Protein AF-A0A519W799-F1 (afdb_monomer_lite)

Structure (mmCIF, N/CA/C/O backbone):
data_AF-A0A519W799-F1
#
_entry.id   AF-A0A519W799-F1
#
loop_
_atom_site.group_PDB
_atom_site.id
_atom_site.type_symbol
_atom_site.label_atom_id
_atom_site.label_alt_id
_atom_site.label_comp_id
_atom_site.label_asym_id
_atom_site.label_entity_id
_atom_site.label_seq_id
_atom_site.pdbx_PDB_ins_code
_atom_site.Cartn_x
_atom_site.Cartn_y
_atom_site.Cartn_z
_atom_site.occupancy
_atom_site.B_iso_or_equiv
_atom_site.auth_seq_id
_atom_site.auth_comp_id
_atom_site.auth_asym_id
_atom_site.auth_atom_id
_atom_site.pdbx_PDB_model_num
ATOM 1 N N . MET A 1 1 ? -0.762 1.799 32.601 1.00 37.31 1 MET A N 1
ATOM 2 C CA . MET A 1 1 ? -0.946 2.583 31.364 1.00 37.31 1 MET A CA 1
ATOM 3 C C . MET A 1 1 ? -1.012 1.576 30.230 1.00 37.31 1 MET A C 1
ATOM 5 O O . MET A 1 1 ? 0.001 0.940 29.980 1.00 37.31 1 MET A O 1
ATOM 9 N N . SER A 1 2 ? -2.193 1.329 29.654 1.00 35.03 2 SER A N 1
ATOM 10 C CA . SER A 1 2 ? -2.300 0.466 28.468 1.00 35.03 2 SER A CA 1
ATOM 11 C C . SER A 1 2 ? -1.692 1.203 27.285 1.00 35.03 2 SER A C 1
ATOM 13 O O . SER A 1 2 ? -2.089 2.327 26.991 1.00 35.03 2 SER A O 1
ATOM 15 N N . THR A 1 3 ? -0.715 0.594 26.630 1.00 44.50 3 THR A N 1
ATOM 16 C CA . THR A 1 3 ? -0.278 1.002 25.300 1.00 44.50 3 THR A CA 1
ATOM 17 C C . THR A 1 3 ? -1.358 0.557 24.315 1.00 44.50 3 THR A C 1
ATOM 19 O O . THR A 1 3 ? -1.484 -0.630 24.016 1.00 44.50 3 THR A O 1
ATOM 22 N N . ASN A 1 4 ? -2.192 1.498 23.865 1.00 53.56 4 ASN A N 1
ATOM 23 C CA . ASN A 1 4 ? -3.104 1.256 22.749 1.00 53.56 4 ASN A CA 1
ATOM 24 C C . ASN A 1 4 ? -2.244 1.089 21.494 1.00 53.56 4 ASN A C 1
ATOM 26 O O . ASN A 1 4 ? -1.620 2.034 21.015 1.00 53.56 4 ASN A O 1
ATOM 30 N N . HIS A 1 5 ? -2.142 -0.150 21.029 1.00 62.16 5 HIS A N 1
ATOM 31 C CA . HIS A 1 5 ? -1.485 -0.492 19.782 1.00 62.16 5 HIS A CA 1
ATOM 32 C C . HIS A 1 5 ? -2.546 -0.491 18.697 1.00 62.16 5 HIS A C 1
ATOM 34 O O . HIS A 1 5 ? -3.477 -1.296 18.747 1.00 62.16 5 HIS A O 1
ATOM 40 N N . ASN A 1 6 ? -2.402 0.397 17.720 1.00 77.31 6 ASN A N 1
ATOM 41 C CA . ASN A 1 6 ? -3.292 0.367 16.576 1.00 77.31 6 ASN A CA 1
ATOM 42 C C . ASN A 1 6 ? -2.764 -0.672 15.582 1.00 77.31 6 ASN A C 1
ATOM 44 O O . ASN A 1 6 ? -1.584 -0.661 15.232 1.00 77.31 6 ASN A O 1
ATOM 48 N N . ILE A 1 7 ? -3.620 -1.599 15.161 1.00 86.88 7 ILE A N 1
ATOM 49 C CA . ILE A 1 7 ? -3.251 -2.674 14.237 1.00 86.88 7 ILE A CA 1
ATOM 50 C C . ILE A 1 7 ? -3.677 -2.264 12.826 1.00 86.88 7 ILE A C 1
ATOM 52 O O . ILE A 1 7 ? -4.818 -1.856 12.641 1.00 86.88 7 ILE A O 1
ATOM 56 N N . VAL A 1 8 ? -2.782 -2.333 11.840 1.00 91.25 8 VAL A N 1
ATOM 57 C CA . VAL A 1 8 ? -3.075 -2.060 10.421 1.00 91.25 8 VAL A CA 1
ATOM 58 C C . VAL A 1 8 ? -2.918 -3.327 9.600 1.00 91.25 8 VAL A C 1
ATOM 60 O O . VAL A 1 8 ? -1.937 -4.059 9.755 1.00 91.25 8 VAL A O 1
ATOM 63 N N . ASP A 1 9 ? -3.860 -3.554 8.692 1.00 95.94 9 ASP A N 1
ATOM 64 C CA . ASP A 1 9 ? -3.687 -4.526 7.623 1.00 95.94 9 ASP A CA 1
ATOM 65 C C . ASP A 1 9 ? -2.854 -3.932 6.482 1.00 95.94 9 ASP A C 1
ATOM 67 O O . ASP A 1 9 ? -2.958 -2.750 6.173 1.00 95.94 9 ASP A O 1
ATOM 71 N N . GLN A 1 10 ? -2.021 -4.737 5.835 1.00 97.88 10 GLN A N 1
ATOM 72 C CA . GLN A 1 10 ? -1.148 -4.281 4.757 1.00 97.88 10 GLN A CA 1
ATOM 73 C C . GLN A 1 10 ? -1.238 -5.190 3.536 1.00 97.88 10 GLN A C 1
ATOM 75 O O . GLN A 1 10 ? -1.584 -6.368 3.635 1.00 97.88 10 GLN A O 1
ATOM 80 N N . THR A 1 11 ? -0.909 -4.635 2.374 1.00 98.31 11 THR A N 1
ATOM 81 C CA . THR A 1 11 ? -0.733 -5.389 1.130 1.00 98.31 11 THR A CA 1
ATOM 82 C C . THR A 1 11 ? 0.483 -4.886 0.370 1.00 98.31 11 THR A C 1
ATOM 84 O O . THR A 1 11 ? 0.835 -3.706 0.437 1.00 98.31 11 THR A O 1
ATOM 87 N N . LEU A 1 12 ? 1.110 -5.790 -0.376 1.00 98.19 12 LEU A N 1
ATOM 88 C CA . LEU A 1 12 ? 2.161 -5.483 -1.329 1.00 98.19 12 LEU A CA 1
ATOM 89 C C . LEU A 1 12 ? 1.675 -5.796 -2.741 1.00 98.19 12 LEU A C 1
ATOM 91 O O . LEU A 1 12 ? 1.316 -6.936 -3.036 1.00 98.19 12 LEU A O 1
ATOM 95 N N . HIS A 1 13 ? 1.730 -4.794 -3.612 1.00 97.56 13 HIS A N 1
ATOM 96 C CA . HIS A 1 13 ? 1.508 -4.931 -5.045 1.00 97.56 13 HIS A CA 1
ATOM 97 C C . HIS A 1 13 ? 2.811 -4.708 -5.811 1.00 97.56 13 HIS A C 1
ATOM 99 O O . HIS A 1 13 ? 3.669 -3.911 -5.418 1.00 97.56 13 HIS A O 1
ATOM 105 N N . GLY A 1 14 ? 2.958 -5.436 -6.908 1.00 95.25 14 GLY A N 1
ATOM 106 C CA . GLY A 1 14 ? 4.119 -5.379 -7.780 1.00 95.25 14 GLY A CA 1
ATOM 107 C C . GLY A 1 14 ? 3.937 -6.320 -8.959 1.00 95.25 14 GLY A C 1
ATOM 108 O O . GLY A 1 14 ? 2.810 -6.575 -9.373 1.00 95.25 14 GLY A O 1
ATOM 109 N N . TYR A 1 15 ? 5.036 -6.837 -9.503 1.00 92.56 15 TYR A N 1
ATOM 110 C CA . TYR A 1 15 ? 5.018 -7.560 -10.772 1.00 92.56 15 TYR A CA 1
ATOM 111 C C . TYR A 1 15 ? 5.510 -9.005 -10.613 1.00 92.56 15 TYR A C 1
ATOM 113 O O . TYR A 1 15 ? 6.655 -9.221 -10.223 1.00 92.56 15 TYR A O 1
ATOM 121 N N . ALA A 1 16 ? 4.655 -9.976 -10.957 1.00 85.25 16 ALA A N 1
ATOM 122 C CA . ALA A 1 16 ? 5.025 -11.388 -11.145 1.00 85.25 16 ALA A CA 1
ATOM 123 C C . ALA A 1 16 ? 4.791 -11.804 -12.611 1.00 85.25 16 ALA A C 1
ATOM 125 O O . ALA A 1 16 ? 5.746 -11.897 -13.373 1.00 85.25 16 ALA A O 1
ATOM 126 N N . ASP A 1 17 ? 3.522 -11.893 -13.033 1.00 85.31 17 ASP A N 1
ATOM 127 C CA . ASP A 1 17 ? 3.086 -12.104 -14.432 1.00 85.31 17 ASP A CA 1
ATOM 128 C C . ASP A 1 17 ? 2.310 -10.887 -14.983 1.00 85.31 17 ASP A C 1
ATOM 130 O O . ASP A 1 17 ? 1.434 -10.981 -15.843 1.00 85.31 17 ASP A O 1
ATOM 134 N N . GLY A 1 18 ? 2.612 -9.714 -14.432 1.00 90.12 18 GLY A N 1
ATOM 135 C CA . GLY A 1 18 ? 1.824 -8.492 -14.558 1.00 90.12 18 GLY A CA 1
ATOM 136 C C . GLY A 1 18 ? 1.676 -7.816 -13.201 1.00 90.12 18 GLY A C 1
ATOM 137 O O . GLY A 1 18 ? 2.065 -8.392 -12.182 1.00 90.12 18 GLY A O 1
ATOM 138 N N . HIS A 1 19 ? 1.140 -6.594 -13.194 1.00 94.00 19 HIS A N 1
ATOM 139 C CA . HIS A 1 19 ? 0.871 -5.882 -11.948 1.00 94.00 19 HIS A CA 1
ATOM 140 C C . HIS A 1 19 ? -0.251 -6.579 -11.168 1.00 94.00 19 HIS A C 1
ATOM 142 O O . HIS A 1 19 ? -1.328 -6.846 -11.712 1.00 94.00 19 HIS A O 1
ATOM 148 N N . GLY A 1 20 ? -0.000 -6.885 -9.899 1.00 95.50 20 GLY A N 1
ATOM 149 C CA . GLY A 1 20 ? -0.975 -7.527 -9.031 1.00 95.50 20 GLY A CA 1
ATOM 150 C C . GLY A 1 20 ? -0.523 -7.640 -7.580 1.00 95.50 20 GLY A C 1
ATOM 151 O O . GLY A 1 20 ? 0.565 -7.205 -7.200 1.00 95.50 20 GLY A O 1
ATOM 152 N N . LEU A 1 21 ? -1.398 -8.228 -6.763 1.00 96.94 21 LEU A N 1
ATOM 153 C CA . LEU A 1 21 ? -1.148 -8.505 -5.351 1.00 96.94 21 LEU A CA 1
ATOM 154 C C . LEU A 1 21 ? -0.107 -9.622 -5.205 1.00 96.94 21 LEU A C 1
ATOM 156 O O . LEU A 1 21 ? -0.272 -10.703 -5.766 1.00 96.94 21 LEU A O 1
ATOM 160 N N . LEU A 1 22 ? 0.929 -9.366 -4.413 1.00 96.44 22 LEU A N 1
ATOM 161 C CA . LEU A 1 22 ? 2.019 -10.307 -4.146 1.00 96.44 22 LEU A CA 1
ATOM 162 C C . LEU A 1 22 ? 1.962 -10.887 -2.733 1.00 96.44 22 LEU A C 1
ATOM 164 O O . LEU A 1 22 ? 2.340 -12.036 -2.526 1.00 96.44 22 LEU A O 1
ATOM 168 N N . ALA A 1 23 ? 1.506 -10.092 -1.766 1.00 97.69 23 ALA A N 1
ATOM 169 C CA . ALA A 1 23 ? 1.363 -10.489 -0.370 1.00 97.69 23 ALA A CA 1
ATOM 170 C C . ALA A 1 23 ? 0.357 -9.578 0.343 1.00 97.69 23 ALA A C 1
ATOM 172 O O . ALA A 1 23 ? 0.156 -8.430 -0.064 1.00 97.69 23 ALA A O 1
ATOM 173 N N . GLY A 1 24 ? -0.262 -10.064 1.416 1.00 97.62 24 GLY A N 1
ATOM 174 C CA . GLY A 1 24 ? -1.201 -9.267 2.196 1.00 97.62 24 GLY A CA 1
ATOM 175 C C . GLY A 1 24 ? -1.637 -9.935 3.491 1.00 97.62 24 GLY A C 1
ATOM 176 O O . GLY A 1 24 ? -1.770 -11.154 3.562 1.00 97.62 24 GLY A O 1
ATOM 177 N N . SER A 1 25 ? -1.874 -9.126 4.522 1.00 97.81 25 SER A N 1
ATOM 178 C CA . SER A 1 25 ? -2.249 -9.600 5.860 1.00 97.81 25 SER A CA 1
ATOM 179 C C . SER A 1 25 ? -3.733 -9.920 6.020 1.00 97.81 25 SER A C 1
ATOM 181 O O . SER A 1 25 ? -4.152 -10.417 7.066 1.00 97.81 25 SER A O 1
ATOM 183 N N . ILE A 1 26 ? -4.533 -9.609 5.001 1.00 96.06 26 ILE A N 1
ATOM 184 C CA . ILE A 1 26 ? -5.979 -9.775 4.997 1.00 96.06 26 ILE A CA 1
ATOM 185 C C . ILE A 1 26 ? -6.455 -10.266 3.635 1.00 96.06 26 ILE A C 1
ATOM 187 O O . ILE A 1 26 ? -5.995 -9.813 2.585 1.00 96.06 26 ILE A O 1
ATOM 191 N N . GLU A 1 27 ? -7.425 -11.173 3.659 1.00 95.50 27 GLU A N 1
ATOM 192 C CA . GLU A 1 27 ? -8.165 -11.543 2.464 1.00 95.50 27 GLU A CA 1
ATOM 193 C C . GLU A 1 27 ? -9.310 -10.550 2.243 1.00 95.50 27 GLU A C 1
ATOM 195 O O . GLU A 1 27 ? -10.223 -10.425 3.060 1.00 95.50 27 GLU A O 1
ATOM 200 N N . LEU A 1 28 ? -9.240 -9.816 1.134 1.00 94.06 28 LEU A N 1
ATOM 201 C CA . LEU A 1 28 ? -10.218 -8.791 0.780 1.00 94.06 28 LEU A CA 1
ATOM 202 C C . LEU A 1 28 ? -11.246 -9.316 -0.236 1.00 94.06 28 LEU A C 1
ATOM 204 O O . LEU A 1 28 ? -10.883 -10.097 -1.127 1.00 94.06 28 LEU A O 1
ATOM 208 N N . PRO A 1 29 ? -12.499 -8.824 -0.183 1.00 95.56 29 PRO A N 1
ATOM 209 C CA . PRO A 1 29 ? -13.485 -9.020 -1.241 1.00 95.56 29 PRO A CA 1
ATOM 210 C C . PRO A 1 29 ? -12.945 -8.629 -2.621 1.00 95.56 29 PRO A C 1
ATOM 212 O O . PRO A 1 29 ? -12.090 -7.748 -2.756 1.00 95.56 29 PRO A O 1
ATOM 215 N N . ILE A 1 30 ? -13.456 -9.278 -3.668 1.00 95.31 30 ILE A N 1
ATOM 216 C CA . ILE A 1 30 ? -12.950 -9.106 -5.036 1.00 95.31 30 ILE A CA 1
ATOM 217 C C . ILE A 1 30 ? -13.071 -7.660 -5.530 1.00 95.31 30 ILE A C 1
ATOM 219 O O . ILE A 1 30 ? -12.195 -7.189 -6.249 1.00 95.31 30 ILE A O 1
ATOM 223 N N . GLU A 1 31 ? -14.115 -6.950 -5.120 1.00 95.56 31 GLU A N 1
ATOM 224 C CA . GLU A 1 31 ? -14.366 -5.550 -5.453 1.00 95.56 31 GLU A CA 1
ATOM 225 C C . GLU A 1 31 ? -13.253 -4.660 -4.897 1.00 95.56 31 GLU A C 1
ATOM 227 O O . GLU A 1 31 ? -12.657 -3.882 -5.636 1.00 95.56 31 GLU A O 1
ATOM 232 N N . ILE A 1 32 ? -12.901 -4.855 -3.623 1.00 96.25 32 ILE A N 1
ATOM 233 C CA . ILE A 1 32 ? -11.838 -4.099 -2.956 1.00 96.25 32 ILE A CA 1
ATOM 234 C C . ILE A 1 32 ? -10.483 -4.432 -3.588 1.00 96.25 32 ILE A C 1
ATOM 236 O O . ILE A 1 32 ? -9.719 -3.525 -3.908 1.00 96.25 32 ILE A O 1
ATOM 240 N N . ARG A 1 33 ? -10.198 -5.716 -3.857 1.00 96.06 33 ARG A N 1
ATOM 241 C CA . ARG A 1 33 ? -8.950 -6.126 -4.530 1.00 96.06 33 ARG A CA 1
ATOM 242 C C . ARG A 1 33 ? -8.778 -5.468 -5.898 1.00 96.06 33 ARG A C 1
ATOM 244 O O . ARG A 1 33 ? -7.673 -5.049 -6.220 1.00 96.06 33 ARG A O 1
ATOM 251 N N . ARG A 1 34 ? -9.853 -5.344 -6.686 1.00 95.50 34 ARG A N 1
ATOM 252 C CA . ARG A 1 34 ? -9.812 -4.650 -7.986 1.00 95.50 34 ARG A CA 1
ATOM 253 C C . ARG A 1 34 ? -9.471 -3.173 -7.824 1.00 95.50 34 ARG A C 1
ATOM 255 O O . ARG A 1 34 ? -8.628 -2.673 -8.563 1.00 95.50 34 ARG A O 1
ATOM 262 N N . THR A 1 35 ? -10.081 -2.497 -6.850 1.00 96.50 35 THR A N 1
ATOM 263 C CA . THR A 1 35 ? -9.756 -1.099 -6.541 1.00 96.50 35 THR A CA 1
ATOM 264 C C . THR A 1 35 ? -8.286 -0.954 -6.158 1.00 96.50 35 THR A C 1
ATOM 266 O O . THR A 1 35 ? -7.594 -0.122 -6.738 1.00 96.50 35 THR A O 1
ATOM 269 N N . LEU A 1 36 ? -7.780 -1.794 -5.248 1.00 96.50 36 LEU A N 1
ATOM 270 C CA . LEU A 1 36 ? -6.370 -1.764 -4.846 1.00 96.50 36 LEU A CA 1
ATOM 271 C C . LEU A 1 36 ? -5.439 -2.025 -6.028 1.00 96.50 36 LEU A C 1
ATOM 273 O O . LEU A 1 36 ? -4.457 -1.309 -6.176 1.00 96.50 36 LEU A O 1
ATOM 277 N N . GLN A 1 37 ? -5.752 -2.993 -6.889 1.00 95.31 37 GLN A N 1
ATOM 278 C CA . GLN A 1 37 ? -4.930 -3.305 -8.056 1.00 95.31 37 GLN A CA 1
ATOM 279 C C . GLN A 1 37 ? -4.799 -2.105 -9.001 1.00 95.31 37 GLN A C 1
ATOM 281 O O . GLN A 1 37 ? -3.694 -1.781 -9.414 1.00 95.31 37 GLN A O 1
ATOM 286 N N . ILE A 1 38 ? -5.893 -1.393 -9.283 1.00 94.50 38 ILE A N 1
ATOM 287 C CA . ILE A 1 38 ? -5.857 -0.191 -10.132 1.00 94.50 38 ILE A CA 1
ATOM 288 C C . ILE A 1 38 ? -5.086 0.940 -9.441 1.00 94.50 38 ILE A C 1
ATOM 290 O O . ILE A 1 38 ? -4.216 1.566 -10.037 1.00 94.50 38 ILE A O 1
ATOM 294 N N . MET A 1 39 ? -5.398 1.200 -8.172 1.00 95.88 39 MET A N 1
ATOM 295 C CA . MET A 1 39 ? -4.866 2.350 -7.437 1.00 95.88 39 MET A CA 1
ATOM 296 C C . MET A 1 39 ? -3.411 2.179 -6.977 1.00 95.88 39 MET A C 1
ATOM 298 O O . MET A 1 39 ? -2.789 3.149 -6.542 1.00 95.88 39 MET A O 1
ATOM 302 N N . SER A 1 40 ? -2.882 0.956 -7.020 1.00 95.38 40 SER A N 1
ATOM 303 C CA . SER A 1 40 ? -1.493 0.639 -6.675 1.00 95.38 40 SER A CA 1
ATOM 304 C C . SER A 1 40 ? -0.581 0.492 -7.890 1.00 95.38 40 SER A C 1
ATOM 306 O O . SER A 1 40 ? 0.597 0.184 -7.726 1.00 95.38 40 SER A O 1
ATOM 308 N N . ASP A 1 41 ? -1.082 0.686 -9.109 1.00 93.06 41 ASP A N 1
ATOM 309 C CA . ASP A 1 41 ? -0.217 0.751 -10.284 1.00 93.06 41 ASP A CA 1
ATOM 310 C C . ASP A 1 41 ? 0.362 2.162 -10.472 1.00 93.06 41 ASP A C 1
ATOM 312 O O . ASP A 1 41 ? 0.038 3.114 -9.750 1.00 93.06 41 ASP A O 1
ATOM 316 N N . ILE A 1 42 ? 1.277 2.291 -11.430 1.00 86.56 42 ILE A N 1
ATOM 317 C CA . ILE A 1 42 ? 1.947 3.548 -11.722 1.00 86.56 42 ILE A CA 1
ATOM 318 C C . ILE A 1 42 ? 0.937 4.651 -12.064 1.00 86.56 42 ILE A C 1
ATOM 320 O O . ILE A 1 42 ? 0.133 4.557 -12.989 1.00 86.56 42 ILE A O 1
ATOM 324 N N . SER A 1 43 ? 1.002 5.738 -11.303 1.00 76.75 43 SER A N 1
ATOM 325 C CA . SER A 1 43 ? 0.244 6.953 -11.562 1.00 76.75 43 SER A CA 1
ATOM 326 C C . SER A 1 43 ? 1.037 7.880 -12.485 1.00 76.75 43 SER A C 1
ATOM 328 O O . SER A 1 43 ? 2.161 8.271 -12.171 1.00 76.75 43 SER A O 1
ATOM 330 N N . GLY A 1 44 ? 0.428 8.270 -13.606 1.00 72.38 44 GLY A N 1
ATOM 331 C CA . GLY A 1 44 ? 1.011 9.192 -14.585 1.00 72.38 44 GLY A CA 1
ATOM 332 C C . GLY A 1 44 ? 1.858 8.520 -15.673 1.00 72.38 44 GLY A C 1
ATOM 333 O O . GLY A 1 44 ? 2.139 7.327 -15.642 1.00 72.38 44 GLY A O 1
ATOM 334 N N . SER A 1 45 ? 2.230 9.306 -16.685 1.00 64.12 45 SER A N 1
ATOM 335 C CA . SER A 1 45 ? 2.884 8.823 -17.912 1.00 64.12 45 SER A CA 1
ATOM 336 C C . SER A 1 45 ? 4.412 8.909 -17.897 1.00 64.12 45 SER A C 1
ATOM 338 O O . SER A 1 45 ? 5.061 8.325 -18.762 1.00 64.12 45 SER A O 1
ATOM 340 N N . THR A 1 46 ? 4.998 9.653 -16.957 1.00 61.53 46 THR A N 1
ATOM 341 C CA . THR A 1 46 ? 6.437 9.954 -16.937 1.00 61.53 46 THR A CA 1
ATOM 342 C C . THR A 1 46 ? 6.930 10.145 -15.512 1.00 61.53 46 THR A C 1
ATOM 344 O O . THR A 1 46 ? 6.480 11.052 -14.815 1.00 61.53 46 THR A O 1
ATOM 347 N N . VAL A 1 47 ? 7.895 9.320 -15.110 1.00 64.44 47 VAL A N 1
ATOM 348 C CA . VAL A 1 47 ? 8.700 9.543 -13.907 1.00 64.44 47 VAL A CA 1
ATOM 349 C C . VAL A 1 47 ? 9.659 10.691 -14.220 1.00 64.44 47 VAL A C 1
ATOM 351 O O . VAL A 1 47 ? 10.525 10.550 -15.081 1.00 64.44 47 VAL A O 1
ATOM 354 N N . SER A 1 48 ? 9.472 11.850 -13.589 1.00 66.38 48 SER A N 1
ATOM 355 C CA . SER A 1 48 ? 10.431 12.954 -13.693 1.00 66.38 48 SER A CA 1
ATOM 356 C C . SER A 1 48 ? 11.698 12.631 -12.900 1.00 66.38 48 SER A C 1
ATOM 358 O O . SER A 1 48 ? 11.622 11.979 -11.857 1.00 66.38 48 SER A O 1
ATOM 360 N N . GLU A 1 49 ? 12.854 13.122 -13.351 1.00 67.3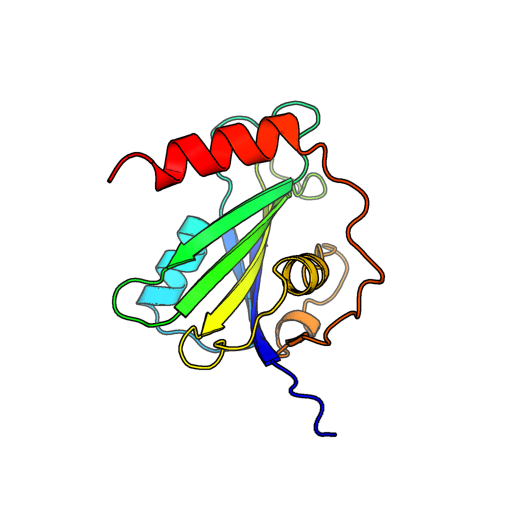8 49 GLU A N 1
ATOM 361 C CA . GLU A 1 49 ? 14.103 13.020 -12.584 1.00 67.38 49 GLU A CA 1
ATOM 362 C C . GLU A 1 49 ? 13.909 13.542 -11.149 1.00 67.38 49 GLU A C 1
ATOM 364 O O . GLU A 1 49 ? 13.344 14.616 -10.935 1.00 67.38 49 GLU A O 1
ATOM 369 N N . GLY A 1 50 ? 14.349 12.753 -10.163 1.00 69.44 50 GLY A N 1
ATOM 370 C CA . GLY A 1 50 ? 14.202 13.053 -8.734 1.00 69.44 50 GLY A CA 1
ATOM 371 C C . GLY A 1 50 ? 12.905 12.556 -8.081 1.00 69.44 50 GLY A C 1
ATOM 372 O O . GLY A 1 50 ? 12.708 12.798 -6.891 1.00 69.44 50 GLY A O 1
ATOM 373 N N . PHE A 1 51 ? 12.025 11.863 -8.814 1.00 75.19 51 PHE A N 1
ATOM 374 C CA . PHE A 1 51 ? 10.755 11.353 -8.287 1.00 75.19 51 PHE A CA 1
ATOM 375 C C . PHE A 1 51 ? 10.744 9.823 -8.144 1.00 75.19 51 PHE A C 1
ATOM 377 O O . PHE A 1 51 ? 10.135 9.101 -8.930 1.00 75.19 51 PHE A O 1
ATOM 384 N N . ASP A 1 52 ? 11.414 9.317 -7.108 1.00 84.12 52 ASP A N 1
ATOM 385 C CA . ASP A 1 52 ? 11.591 7.868 -6.907 1.00 84.12 52 ASP A CA 1
ATOM 386 C C . ASP A 1 52 ? 10.421 7.193 -6.176 1.00 84.12 52 ASP A C 1
ATOM 388 O O . ASP A 1 52 ? 10.296 5.963 -6.180 1.00 84.12 52 ASP A O 1
ATOM 392 N N . SER A 1 53 ? 9.571 7.984 -5.510 1.00 91.50 53 SER A N 1
ATOM 393 C CA . SER A 1 53 ? 8.398 7.480 -4.797 1.00 91.50 53 SER A CA 1
ATOM 394 C C . SER A 1 53 ? 7.333 8.544 -4.560 1.00 91.50 53 SER A C 1
ATOM 396 O O . SER A 1 53 ? 7.635 9.735 -4.534 1.00 91.50 53 SER A O 1
ATOM 398 N N . TYR A 1 54 ? 6.100 8.106 -4.317 1.00 92.00 54 TYR A N 1
ATOM 399 C CA . TYR A 1 54 ? 4.980 8.974 -3.959 1.00 92.00 54 TYR A CA 1
ATOM 400 C C . TYR A 1 54 ? 3.993 8.281 -3.026 1.00 92.00 54 TYR A C 1
ATOM 402 O O . TYR A 1 54 ? 4.019 7.061 -2.856 1.00 92.00 54 TYR A O 1
ATOM 410 N N . LEU A 1 55 ? 3.133 9.090 -2.408 1.00 93.44 55 LEU A N 1
ATOM 411 C CA . LEU A 1 55 ? 2.047 8.632 -1.552 1.00 93.44 55 LEU A CA 1
ATOM 412 C C . LEU A 1 55 ? 0.708 8.787 -2.272 1.00 93.44 55 LEU A C 1
ATOM 414 O O . LEU A 1 55 ? 0.476 9.786 -2.952 1.00 93.44 55 LEU A O 1
ATOM 418 N N . THR A 1 56 ? -0.178 7.820 -2.074 1.00 94.00 56 THR A N 1
ATOM 419 C CA . THR A 1 56 ? -1.582 7.868 -2.490 1.00 94.00 56 THR A CA 1
ATOM 420 C C . THR A 1 56 ? -2.472 7.606 -1.283 1.00 94.00 56 THR A C 1
ATOM 422 O O . THR A 1 56 ? -2.105 6.859 -0.380 1.00 94.00 56 THR A O 1
ATOM 425 N N . GLY A 1 57 ? -3.640 8.244 -1.237 1.00 94.69 57 GLY A N 1
ATOM 426 C CA . GLY A 1 57 ? -4.615 8.066 -0.165 1.00 94.69 57 GLY A CA 1
ATOM 427 C C . GLY A 1 57 ? -6.022 8.076 -0.740 1.00 94.69 57 GLY A C 1
ATOM 428 O O . GLY A 1 57 ? -6.359 9.008 -1.468 1.00 94.69 57 GLY A O 1
ATOM 429 N N . TYR A 1 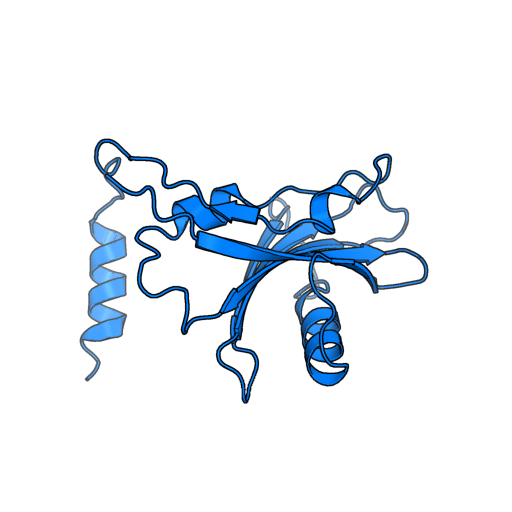58 ? -6.826 7.053 -0.458 1.00 95.19 58 TYR A N 1
ATOM 430 C CA . TYR A 1 58 ? -8.194 6.971 -0.971 1.00 95.19 58 TYR A CA 1
ATOM 431 C C . TYR A 1 58 ? -9.110 6.137 -0.063 1.00 95.19 58 TYR A C 1
ATOM 433 O O . TYR A 1 58 ? -8.668 5.141 0.519 1.00 95.19 58 TYR A O 1
ATOM 441 N N . PRO A 1 59 ? -10.393 6.517 0.066 1.00 95.62 59 PRO A N 1
ATOM 442 C CA . PRO A 1 59 ? -11.387 5.683 0.726 1.00 95.62 59 PRO A CA 1
ATOM 443 C C . PRO A 1 59 ? -11.806 4.516 -0.177 1.00 95.62 59 PRO A C 1
ATOM 445 O O . PRO A 1 59 ? -11.794 4.623 -1.404 1.00 95.62 59 PRO A O 1
ATOM 448 N N . ILE A 1 60 ? -12.236 3.413 0.432 1.00 96.00 60 ILE A N 1
ATOM 449 C CA . ILE A 1 60 ? -12.939 2.338 -0.270 1.00 96.00 60 ILE A CA 1
ATOM 450 C C . ILE A 1 60 ? -14.439 2.587 -0.142 1.00 96.00 60 ILE A C 1
ATOM 452 O O . ILE A 1 60 ? -15.013 2.450 0.943 1.00 96.00 60 ILE A O 1
ATOM 456 N N . GLU A 1 61 ? -15.067 2.954 -1.258 1.00 92.75 61 GLU A N 1
ATOM 457 C CA . GLU A 1 61 ? -16.493 3.277 -1.321 1.00 92.75 61 GLU A CA 1
ATOM 458 C C . GLU A 1 61 ? -17.370 2.170 -0.718 1.00 92.75 61 GLU A C 1
ATOM 460 O O . GLU A 1 61 ? -17.141 0.978 -0.923 1.00 92.75 61 GLU A O 1
ATOM 465 N N . GLY A 1 62 ? -18.384 2.573 0.052 1.00 91.88 62 GLY A N 1
ATOM 466 C CA . GLY A 1 62 ? -19.291 1.642 0.728 1.00 91.88 62 GLY A CA 1
ATOM 467 C C . GLY A 1 62 ? -18.703 0.942 1.960 1.00 91.88 62 GLY A C 1
ATOM 468 O O . GLY A 1 62 ? -19.369 0.081 2.531 1.00 91.88 62 GLY A O 1
ATOM 469 N N . THR A 1 63 ? -17.492 1.302 2.399 1.00 93.88 63 THR A N 1
ATOM 470 C CA . THR A 1 63 ? -16.849 0.758 3.606 1.00 93.88 63 THR A CA 1
ATOM 471 C C . THR A 1 63 ? -16.268 1.874 4.483 1.00 93.88 63 THR A C 1
ATOM 473 O O . THR A 1 63 ? -16.250 3.036 4.085 1.00 93.88 63 THR A O 1
ATOM 476 N N . ASN A 1 64 ? -15.753 1.523 5.667 1.00 92.31 64 ASN A N 1
ATOM 477 C CA . ASN A 1 64 ? -14.981 2.443 6.518 1.00 92.31 64 ASN A CA 1
ATOM 478 C C . ASN A 1 64 ? -13.468 2.320 6.303 1.00 92.31 64 ASN A C 1
ATOM 480 O O . ASN A 1 64 ? -12.686 2.816 7.113 1.00 92.31 64 ASN A O 1
ATOM 484 N N . LEU A 1 65 ? -13.047 1.622 5.247 1.00 93.94 65 LEU A N 1
ATOM 485 C CA . LEU A 1 65 ? -11.639 1.412 4.965 1.00 93.94 65 LEU A CA 1
ATOM 486 C C . LEU A 1 65 ? -11.067 2.615 4.219 1.00 93.94 65 LEU A C 1
ATOM 488 O O . LEU A 1 65 ? -11.627 3.086 3.226 1.00 93.94 65 LEU A O 1
ATOM 492 N N . PHE A 1 66 ? -9.907 3.064 4.671 1.00 94.06 66 PHE A N 1
ATOM 493 C CA . PHE A 1 66 ? -9.063 4.028 3.989 1.00 94.06 66 PHE A CA 1
ATOM 494 C C . PHE A 1 66 ? -7.729 3.373 3.654 1.00 94.06 66 PHE A C 1
ATOM 496 O O . PHE A 1 66 ? -7.123 2.716 4.500 1.00 94.06 66 PHE A O 1
ATOM 503 N N . VAL A 1 67 ? -7.258 3.555 2.426 1.00 96.06 67 VAL A N 1
ATOM 504 C CA . VAL A 1 67 ? -5.977 3.017 1.981 1.00 96.06 67 VAL A CA 1
ATOM 505 C C . VAL A 1 67 ? -4.971 4.145 1.868 1.00 96.06 67 VAL A C 1
ATOM 507 O O . VAL A 1 67 ? -5.207 5.115 1.152 1.00 96.06 67 VAL A O 1
ATOM 510 N N . LEU A 1 68 ? -3.830 3.989 2.536 1.00 95.94 68 LEU A N 1
ATOM 511 C CA . LEU A 1 68 ? -2.650 4.821 2.335 1.00 95.94 68 LEU A CA 1
ATOM 512 C C . LEU A 1 68 ? -1.575 3.980 1.642 1.00 95.94 68 LEU A C 1
ATOM 514 O O . LEU A 1 68 ? -1.068 3.017 2.211 1.00 95.94 68 LEU A O 1
ATOM 518 N N . GLY A 1 69 ? -1.244 4.321 0.404 1.00 96.81 69 GLY A N 1
ATOM 519 C CA . GLY A 1 69 ? -0.224 3.656 -0.396 1.00 96.81 69 GLY A CA 1
ATOM 520 C C . GLY A 1 69 ? 1.067 4.459 -0.452 1.00 96.81 69 GLY A C 1
ATOM 521 O O . GLY A 1 69 ? 1.035 5.684 -0.555 1.00 96.81 69 GLY A O 1
ATOM 522 N N . LYS A 1 70 ? 2.205 3.766 -0.448 1.00 96.69 70 LYS A N 1
ATOM 523 C CA . LYS A 1 70 ? 3.481 4.312 -0.905 1.00 96.69 70 LYS A CA 1
ATOM 524 C C . LYS A 1 70 ? 3.967 3.507 -2.093 1.00 96.69 70 LYS A C 1
ATOM 526 O O . LYS A 1 70 ? 4.126 2.291 -1.990 1.00 96.69 70 LYS A O 1
ATOM 531 N N . THR A 1 71 ? 4.206 4.203 -3.194 1.00 95.75 71 THR A N 1
ATOM 532 C CA . THR A 1 71 ? 4.657 3.614 -4.450 1.00 95.75 71 THR A CA 1
ATOM 533 C C . THR A 1 71 ? 6.100 4.009 -4.716 1.00 95.75 71 THR A C 1
ATOM 535 O O . THR A 1 71 ? 6.440 5.181 -4.580 1.00 95.75 71 THR A O 1
ATOM 538 N N . TRP A 1 72 ? 6.938 3.054 -5.112 1.00 94.38 72 TRP A N 1
ATOM 539 C CA . TRP A 1 72 ? 8.317 3.265 -5.554 1.00 94.38 72 TRP A CA 1
ATOM 540 C C . TRP A 1 72 ? 8.493 2.774 -6.980 1.00 94.38 72 TRP A C 1
ATOM 542 O O . TRP A 1 72 ? 7.978 1.714 -7.337 1.00 94.38 72 TRP A O 1
ATOM 552 N N . ILE A 1 73 ? 9.302 3.481 -7.761 1.00 91.81 73 ILE A N 1
ATOM 553 C CA . ILE A 1 73 ? 9.727 2.972 -9.063 1.00 91.81 73 ILE A CA 1
ATOM 554 C C . ILE A 1 73 ? 10.642 1.756 -8.853 1.00 91.81 73 ILE A C 1
ATOM 556 O O . ILE A 1 73 ? 11.551 1.765 -8.012 1.00 91.81 73 ILE A O 1
ATOM 560 N N . ALA A 1 74 ? 10.372 0.686 -9.598 1.00 90.88 74 ALA A N 1
ATOM 561 C CA . ALA A 1 74 ? 11.082 -0.584 -9.521 1.00 90.88 74 ALA A CA 1
ATOM 562 C C . ALA A 1 74 ? 12.074 -0.713 -10.689 1.00 90.88 74 ALA A C 1
ATOM 564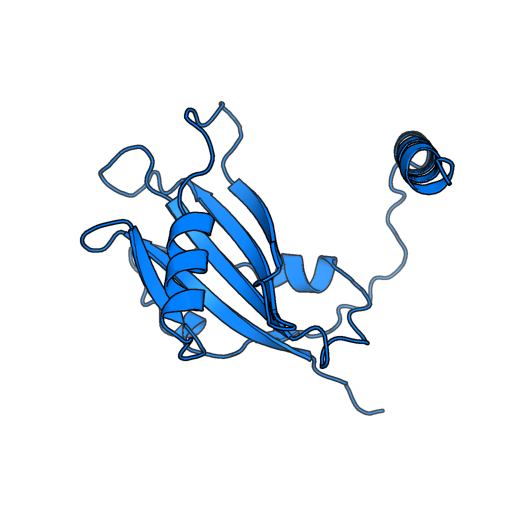 O O . ALA A 1 74 ? 11.916 -1.560 -11.566 1.00 90.88 74 ALA A O 1
ATOM 565 N N . ASN A 1 75 ? 13.089 0.155 -10.715 1.00 87.31 75 ASN A N 1
ATOM 566 C CA . ASN A 1 75 ? 14.109 0.194 -11.775 1.00 87.31 75 ASN A CA 1
ATOM 567 C C . ASN A 1 75 ? 14.946 -1.095 -11.865 1.00 87.31 75 ASN A C 1
ATOM 569 O O . ASN A 1 75 ? 15.581 -1.351 -12.883 1.00 87.31 75 ASN A O 1
ATOM 573 N N . GLU A 1 76 ? 14.961 -1.898 -10.801 1.00 88.25 76 GLU A N 1
ATOM 574 C CA . GLU A 1 76 ? 15.585 -3.219 -10.772 1.00 88.25 76 GLU A CA 1
ATOM 575 C C . GLU A 1 76 ? 14.827 -4.276 -11.589 1.00 88.25 76 GLU A C 1
ATOM 577 O O . GLU A 1 76 ? 15.375 -5.343 -11.867 1.00 88.25 76 GLU A O 1
ATOM 582 N N . LEU A 1 77 ? 13.572 -4.005 -11.961 1.00 85.31 77 LEU A N 1
ATOM 583 C CA . LEU A 1 77 ? 12.767 -4.908 -12.770 1.00 85.31 77 LEU A CA 1
ATOM 584 C C . LEU A 1 77 ? 13.017 -4.659 -14.267 1.00 85.31 77 LEU A C 1
ATOM 586 O O . LEU A 1 77 ? 13.223 -3.524 -14.693 1.00 85.31 77 LEU A O 1
ATOM 590 N N . PRO A 1 78 ? 12.971 -5.712 -15.103 1.00 80.06 78 PRO A N 1
ATOM 591 C CA . PRO A 1 78 ? 13.418 -5.645 -16.497 1.00 80.06 78 PRO A CA 1
ATOM 592 C C . PRO A 1 78 ? 12.552 -4.758 -17.403 1.00 80.06 78 PRO A C 1
ATOM 594 O O . PRO A 1 78 ? 12.961 -4.447 -18.523 1.00 80.06 78 PRO A O 1
ATOM 597 N N . ARG A 1 79 ? 11.350 -4.368 -16.961 1.00 79.19 79 ARG A N 1
ATOM 598 C CA . ARG A 1 79 ? 10.396 -3.590 -17.753 1.00 79.19 79 ARG A CA 1
ATOM 599 C C . ARG A 1 79 ? 10.277 -2.160 -17.202 1.00 79.19 79 ARG A C 1
ATOM 601 O O . ARG A 1 79 ? 9.937 -1.993 -16.031 1.00 79.19 79 ARG A O 1
ATOM 608 N N . PRO A 1 80 ? 10.474 -1.124 -18.038 1.00 80.62 80 PRO A N 1
ATOM 609 C CA . PRO A 1 80 ? 10.227 0.258 -17.642 1.00 80.62 80 PRO A CA 1
ATOM 610 C C . PRO A 1 80 ? 8.782 0.475 -1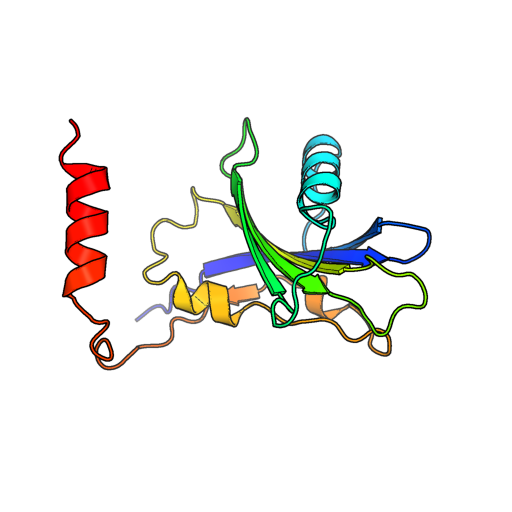7.183 1.00 80.62 80 PRO A C 1
ATOM 612 O O . PRO A 1 80 ? 7.850 -0.085 -17.763 1.00 80.62 80 PRO A O 1
ATOM 615 N N . GLY A 1 81 ? 8.606 1.320 -16.168 1.00 83.56 81 GLY A N 1
ATOM 616 C CA . GLY A 1 81 ? 7.295 1.639 -15.596 1.00 83.56 81 GLY A CA 1
ATOM 617 C C . GLY A 1 81 ? 6.816 0.661 -14.523 1.00 83.56 81 GLY A C 1
ATOM 618 O O . GLY A 1 81 ? 5.753 0.882 -13.954 1.00 83.56 81 GLY A O 1
ATOM 619 N N . CYS A 1 82 ? 7.588 -0.384 -14.204 1.00 90.75 82 CYS A N 1
ATOM 620 C CA . CYS A 1 82 ? 7.286 -1.225 -13.055 1.00 90.75 82 CYS A CA 1
ATOM 621 C C . CYS A 1 82 ? 7.411 -0.442 -11.744 1.00 90.75 82 CYS A C 1
ATOM 623 O O . CYS A 1 82 ? 8.296 0.401 -11.564 1.00 90.75 82 CYS A O 1
ATOM 625 N N . VAL A 1 83 ? 6.532 -0.775 -10.807 1.00 93.94 83 VAL A N 1
ATOM 626 C CA . VAL A 1 83 ? 6.462 -0.164 -9.485 1.00 93.94 83 VAL A CA 1
ATOM 627 C C . VAL A 1 83 ? 6.265 -1.216 -8.406 1.00 93.94 83 VAL A C 1
ATOM 629 O O . VAL A 1 83 ? 5.730 -2.298 -8.652 1.00 93.94 83 VAL A O 1
ATOM 632 N N . TRP A 1 84 ? 6.683 -0.856 -7.202 1.00 96.25 84 TRP A N 1
ATOM 633 C CA . TRP A 1 84 ? 6.282 -1.508 -5.967 1.00 96.25 84 TRP A CA 1
ATOM 634 C C . TRP A 1 84 ? 5.321 -0.599 -5.233 1.00 96.25 84 TRP A C 1
ATOM 636 O O . TRP A 1 84 ? 5.646 0.572 -5.044 1.00 96.25 84 TRP A O 1
ATOM 646 N N . THR A 1 85 ? 4.218 -1.135 -4.729 1.00 97.75 85 THR A N 1
ATOM 647 C CA . THR A 1 85 ? 3.320 -0.366 -3.869 1.00 97.75 85 THR A CA 1
ATOM 648 C C . THR A 1 85 ? 3.005 -1.134 -2.611 1.00 97.75 85 THR A C 1
ATOM 650 O O . THR A 1 85 ? 2.458 -2.233 -2.643 1.00 97.75 85 THR A O 1
ATOM 653 N N . HIS A 1 86 ? 3.344 -0.520 -1.487 1.00 98.19 86 HIS A N 1
ATOM 654 C CA . HIS A 1 86 ? 2.957 -0.990 -0.172 1.00 98.19 86 HIS A CA 1
ATOM 655 C C . HIS A 1 86 ? 1.753 -0.166 0.277 1.00 98.19 86 HIS A C 1
ATOM 657 O O . HIS A 1 86 ? 1.836 1.059 0.357 1.00 98.19 86 HIS A O 1
ATOM 663 N N . SER A 1 87 ? 0.637 -0.832 0.548 1.00 98.00 87 SER A N 1
ATOM 664 C CA . SER A 1 87 ? -0.605 -0.208 0.990 1.00 98.00 87 SER A CA 1
ATOM 665 C C . SER A 1 87 ? -0.929 -0.594 2.424 1.00 98.00 87 SER A C 1
ATOM 667 O O . SER A 1 87 ? -0.969 -1.775 2.755 1.00 98.00 87 SER A O 1
ATOM 669 N N . LEU A 1 88 ? -1.208 0.415 3.242 1.00 96.12 88 LEU A N 1
ATOM 670 C CA . LEU A 1 88 ? -1.755 0.319 4.588 1.00 96.12 88 LEU A CA 1
ATOM 671 C C . LEU A 1 88 ? -3.276 0.477 4.508 1.00 96.12 88 LEU A C 1
ATOM 673 O O . LEU A 1 88 ? -3.761 1.453 3.937 1.00 96.12 88 LEU A O 1
ATOM 677 N N . ILE A 1 89 ? -4.019 -0.474 5.064 1.00 95.44 89 ILE A N 1
ATOM 678 C CA . ILE A 1 89 ? -5.482 -0.534 5.060 1.00 95.44 89 ILE A CA 1
ATOM 679 C C . ILE A 1 89 ? -5.976 -0.225 6.470 1.00 95.44 89 ILE A C 1
ATOM 681 O O . ILE A 1 89 ? -5.802 -1.003 7.408 1.00 95.44 89 ILE A O 1
ATOM 685 N N . ILE A 1 90 ? -6.589 0.941 6.607 1.00 91.69 90 ILE A N 1
ATOM 686 C CA . ILE A 1 90 ? -6.962 1.545 7.877 1.00 91.69 90 ILE A CA 1
ATOM 687 C C . ILE A 1 90 ? -8.480 1.474 8.001 1.00 91.69 90 ILE A C 1
ATOM 689 O O . ILE A 1 90 ? -9.194 2.078 7.206 1.00 91.69 90 ILE A O 1
ATOM 693 N N . ASP A 1 91 ? -8.984 0.756 9.001 1.00 90.31 91 ASP A N 1
ATOM 694 C CA . ASP A 1 91 ? -10.403 0.806 9.354 1.00 90.31 91 ASP A CA 1
ATOM 695 C C . ASP A 1 91 ? -10.673 2.021 10.241 1.00 90.31 91 ASP A C 1
ATOM 697 O O . ASP A 1 91 ? -10.358 2.017 11.432 1.00 90.31 91 ASP A O 1
ATOM 701 N N . LEU A 1 92 ? -11.274 3.058 9.659 1.00 85.62 92 LEU A N 1
ATOM 702 C CA . LEU A 1 92 ? -11.509 4.337 10.322 1.00 85.62 92 LEU A CA 1
ATOM 703 C C . LEU A 1 92 ? -12.406 4.228 11.567 1.00 85.62 92 LEU A C 1
ATOM 705 O O . LEU A 1 92 ? -12.331 5.104 12.425 1.00 85.62 92 LEU A O 1
ATOM 709 N N . GLN A 1 93 ? -13.209 3.165 11.721 1.00 83.31 93 GLN A N 1
ATOM 710 C CA . GLN A 1 93 ? -13.997 2.957 12.946 1.00 83.31 93 GLN A CA 1
ATOM 711 C C . GLN A 1 93 ? -13.125 2.592 14.148 1.00 83.31 93 GLN A C 1
ATOM 713 O O . GLN A 1 93 ? -13.411 2.997 15.273 1.00 83.31 93 GLN A O 1
ATOM 718 N N . ASN A 1 94 ? -12.054 1.842 13.899 1.00 72.56 94 ASN A N 1
ATOM 719 C CA . ASN A 1 94 ? -11.133 1.350 14.921 1.00 72.56 94 ASN A CA 1
ATOM 720 C C . ASN A 1 94 ? -9.933 2.288 15.129 1.00 72.56 94 ASN A C 1
ATOM 722 O O . ASN A 1 94 ? -9.097 2.043 15.994 1.00 72.56 94 ASN A O 1
ATOM 726 N N . TYR A 1 95 ? -9.854 3.364 14.341 1.00 71.06 95 TYR A N 1
ATOM 727 C CA . TYR A 1 95 ? -8.695 4.247 14.228 1.00 71.06 95 TYR A CA 1
ATOM 728 C C . TYR A 1 95 ? -8.922 5.673 14.748 1.00 71.06 95 TYR A C 1
ATOM 730 O O . TYR A 1 95 ? -8.257 6.615 14.317 1.00 71.06 95 TYR A O 1
ATOM 738 N N . SER A 1 96 ? -9.821 5.840 15.721 1.00 57.94 96 SER A N 1
ATOM 739 C CA . SER A 1 96 ? -10.134 7.129 16.358 1.00 57.94 96 SER A CA 1
ATOM 740 C C . SER A 1 96 ? -8.959 7.779 17.113 1.00 57.94 96 SER A C 1
ATOM 742 O O . SER A 1 96 ? -9.048 8.948 17.478 1.00 57.94 96 SER A O 1
ATOM 744 N N . GLU A 1 97 ? -7.845 7.063 17.316 1.00 60.88 97 GLU A N 1
ATOM 745 C CA . GLU A 1 97 ? -6.685 7.506 18.109 1.00 60.88 97 GLU A CA 1
ATOM 746 C C . GLU A 1 97 ? -5.379 7.679 17.301 1.00 60.88 97 GLU A C 1
ATOM 748 O O . GLU A 1 97 ? -4.290 7.739 17.886 1.00 60.88 97 GLU A O 1
ATOM 753 N N . LEU A 1 98 ? -5.433 7.762 15.963 1.00 61.66 98 LEU A N 1
ATOM 754 C CA . LEU A 1 98 ? -4.245 8.088 15.157 1.00 61.66 98 LEU A CA 1
ATOM 755 C C . LEU A 1 98 ? -3.805 9.536 15.403 1.00 61.66 98 LEU A C 1
ATOM 757 O O . LEU A 1 98 ? -4.170 10.470 14.697 1.00 61.66 98 LEU A O 1
ATOM 761 N N . ASN A 1 99 ? -2.965 9.708 16.417 1.00 60.53 99 ASN A N 1
ATOM 762 C CA . ASN A 1 99 ? -2.449 11.010 16.826 1.00 60.53 99 ASN A CA 1
ATOM 763 C C . ASN A 1 99 ? -1.323 11.528 15.910 1.00 60.53 99 ASN A C 1
ATOM 765 O O . ASN A 1 99 ? -0.864 12.655 16.087 1.00 60.53 99 ASN A O 1
ATOM 769 N N . SER A 1 100 ? -0.843 10.727 14.945 1.00 70.88 100 SER A N 1
ATOM 770 C CA . SER A 1 100 ? 0.167 11.181 13.988 1.00 70.88 100 SER A CA 1
ATOM 771 C C . SER A 1 100 ? 0.175 10.399 12.674 1.00 70.88 100 SER A C 1
ATOM 773 O O . SER A 1 100 ? 0.408 9.193 12.651 1.00 70.88 100 SER A O 1
ATOM 775 N N . ALA A 1 101 ? 0.057 11.118 11.554 1.00 76.31 101 ALA A N 1
ATOM 776 C CA . ALA A 1 101 ? 0.342 10.570 10.226 1.00 76.31 101 ALA A CA 1
ATOM 777 C C . ALA A 1 101 ? 1.801 10.094 10.095 1.00 76.31 101 ALA A C 1
ATOM 779 O O . ALA A 1 101 ? 2.100 9.218 9.293 1.00 76.31 101 ALA A O 1
ATOM 780 N N . TYR A 1 102 ? 2.721 10.632 10.899 1.00 81.00 102 TYR A N 1
ATOM 781 C CA . TYR A 1 102 ? 4.131 10.253 10.855 1.00 81.00 102 TYR A CA 1
ATOM 782 C C . TYR A 1 102 ? 4.377 8.792 11.237 1.00 81.00 102 TYR A C 1
ATOM 784 O O . TYR A 1 102 ? 5.228 8.139 10.636 1.00 81.00 102 TYR A O 1
ATOM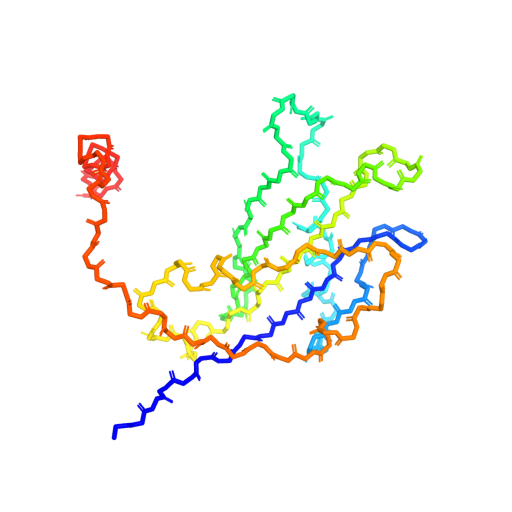 792 N N . ASP A 1 103 ? 3.631 8.273 12.213 1.00 82.69 103 ASP A N 1
ATOM 793 C CA . ASP A 1 103 ? 3.774 6.882 12.638 1.00 82.69 103 ASP A CA 1
ATOM 794 C C . ASP A 1 103 ? 3.388 5.935 11.489 1.00 82.69 103 ASP A C 1
ATOM 796 O O . ASP A 1 103 ? 4.133 5.003 11.196 1.00 82.69 103 ASP A O 1
ATOM 800 N N . LEU A 1 104 ? 2.324 6.261 10.740 1.00 86.31 104 LEU A N 1
ATOM 801 C CA . LEU A 1 104 ? 1.945 5.551 9.510 1.00 86.31 104 LEU A CA 1
ATOM 802 C C . LEU A 1 104 ? 3.027 5.635 8.431 1.00 86.31 104 LEU A C 1
ATOM 804 O O . LEU A 1 104 ? 3.357 4.635 7.798 1.00 86.31 104 LEU A O 1
ATOM 808 N N . LEU A 1 105 ? 3.605 6.820 8.217 1.00 89.06 105 LEU A N 1
ATOM 809 C CA . LEU A 1 105 ? 4.634 7.004 7.191 1.00 89.06 105 LEU A CA 1
ATOM 810 C C . LEU A 1 105 ? 5.887 6.157 7.456 1.00 89.06 105 LEU A C 1
ATOM 812 O O . LEU A 1 105 ? 6.544 5.727 6.506 1.00 89.06 105 LEU A O 1
ATOM 816 N N . ASN A 1 106 ? 6.196 5.883 8.724 1.00 88.94 106 ASN A N 1
ATOM 817 C CA . ASN A 1 106 ? 7.316 5.028 9.118 1.00 88.94 106 ASN A CA 1
ATOM 818 C C . ASN A 1 106 ? 7.036 3.527 8.958 1.00 88.94 106 ASN A C 1
ATOM 820 O O . ASN A 1 106 ? 7.977 2.735 8.993 1.00 88.94 106 ASN A O 1
ATOM 824 N N . CYS A 1 107 ? 5.778 3.122 8.774 1.00 91.31 107 CYS A N 1
ATOM 825 C CA . CYS A 1 107 ? 5.416 1.727 8.527 1.00 91.31 107 CYS A CA 1
ATOM 826 C C . CYS A 1 107 ? 5.753 1.274 7.098 1.00 91.31 107 CYS A C 1
ATOM 828 O O . CYS A 1 107 ? 5.870 0.076 6.837 1.00 91.31 107 CYS A O 1
ATOM 830 N N . PHE A 1 108 ? 5.930 2.208 6.158 1.00 95.25 108 PHE A N 1
ATOM 831 C CA . PHE A 1 108 ? 6.214 1.859 4.772 1.00 95.25 108 PHE A CA 1
ATOM 832 C C . PHE A 1 108 ? 7.620 1.290 4.590 1.00 95.25 108 PHE A C 1
ATOM 834 O O . PHE A 1 108 ? 8.619 2.010 4.599 1.00 95.25 108 PHE A O 1
ATOM 841 N N . LYS A 1 109 ? 7.677 -0.008 4.302 1.00 95.06 109 LYS A N 1
ATOM 842 C CA . LYS A 1 109 ? 8.867 -0.702 3.811 1.00 95.06 109 LYS A CA 1
ATOM 843 C C . LYS A 1 109 ? 8.803 -0.857 2.288 1.00 95.06 109 LYS A C 1
ATOM 845 O O . LYS A 1 109 ? 7.776 -1.295 1.774 1.00 95.06 109 LYS A O 1
ATOM 850 N N . ARG A 1 110 ? 9.883 -0.496 1.583 1.00 95.44 110 ARG A N 1
ATOM 851 C CA . ARG A 1 110 ? 10.069 -0.828 0.160 1.00 95.44 110 ARG A CA 1
ATOM 852 C C . ARG A 1 110 ? 10.488 -2.301 0.066 1.00 95.44 110 ARG A C 1
ATOM 854 O O . ARG A 1 110 ? 11.393 -2.689 0.808 1.00 95.44 110 ARG A O 1
ATOM 861 N N . PRO A 1 111 ? 9.885 -3.124 -0.806 1.00 94.88 111 PRO A N 1
ATOM 862 C CA . PRO A 1 111 ? 10.337 -4.497 -1.003 1.00 94.88 111 PRO A CA 1
ATOM 863 C C . PRO A 1 111 ? 11.681 -4.545 -1.745 1.00 94.88 111 PRO A C 1
ATOM 865 O O . PRO A 1 111 ? 12.100 -3.586 -2.403 1.00 94.88 111 PRO A O 1
ATOM 868 N N . ASN A 1 112 ? 12.333 -5.699 -1.653 1.00 91.00 112 ASN A N 1
ATOM 869 C CA . ASN A 1 112 ? 13.483 -6.067 -2.464 1.00 91.00 112 ASN A CA 1
ATOM 870 C C . ASN A 1 112 ? 13.095 -7.284 -3.310 1.00 91.00 112 ASN A C 1
ATOM 872 O O . ASN A 1 112 ? 12.570 -8.254 -2.770 1.00 91.00 112 ASN A O 1
ATOM 876 N N . ALA A 1 113 ? 13.361 -7.240 -4.617 1.00 87.75 113 ALA A N 1
ATOM 877 C CA . ALA A 1 113 ? 13.018 -8.318 -5.547 1.00 87.75 113 ALA A CA 1
ATOM 878 C C . ALA A 1 113 ? 13.667 -9.675 -5.197 1.00 87.75 113 ALA A C 1
ATOM 880 O O . ALA A 1 113 ? 13.185 -10.712 -5.641 1.00 87.75 113 ALA A O 1
ATOM 881 N N . ASN A 1 114 ? 14.747 -9.673 -4.407 1.00 87.88 114 ASN A N 1
ATOM 882 C CA . ASN A 1 114 ? 15.484 -10.876 -4.009 1.00 87.88 114 ASN A CA 1
ATOM 883 C C . ASN A 1 114 ? 15.072 -11.439 -2.633 1.00 87.88 114 ASN A C 1
ATOM 885 O O . ASN A 1 114 ? 15.681 -12.401 -2.168 1.00 87.88 114 ASN A O 1
ATOM 889 N N . GLU A 1 115 ? 14.095 -10.835 -1.953 1.00 88.25 115 GLU A N 1
ATOM 890 C CA . GLU A 1 115 ? 13.615 -11.266 -0.633 1.00 88.25 115 GLU A CA 1
ATOM 891 C C . GLU A 1 115 ? 12.229 -11.922 -0.725 1.00 88.25 115 GLU A C 1
ATOM 893 O O . GLU A 1 115 ? 11.489 -11.708 -1.684 1.00 88.25 115 GLU A O 1
ATOM 898 N N . THR A 1 116 ? 11.849 -12.704 0.293 1.00 92.56 116 THR A N 1
ATOM 899 C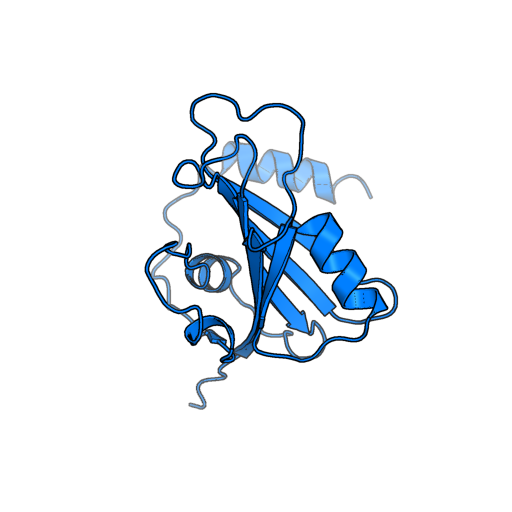 CA . THR A 1 116 ? 10.459 -13.160 0.419 1.00 92.56 116 THR A CA 1
ATOM 900 C C . THR A 1 116 ? 9.565 -12.016 0.896 1.00 92.56 116 THR A C 1
ATOM 902 O O . THR A 1 116 ? 9.998 -11.098 1.596 1.00 92.56 116 THR A O 1
ATOM 905 N N . PHE A 1 117 ? 8.282 -12.073 0.537 1.00 96.19 117 PHE A N 1
ATOM 906 C CA . PHE A 1 117 ? 7.300 -11.049 0.906 1.00 96.19 117 PHE A CA 1
ATOM 907 C C . PHE A 1 117 ? 6.499 -11.408 2.166 1.00 96.19 117 PHE A C 1
ATOM 909 O O . PHE A 1 117 ? 5.479 -10.784 2.453 1.00 96.19 117 PHE A O 1
ATOM 916 N N . ASP A 1 118 ? 6.972 -12.374 2.959 1.00 95.88 118 ASP A N 1
ATOM 917 C CA . ASP A 1 118 ? 6.236 -12.918 4.107 1.00 95.88 118 ASP A CA 1
ATOM 918 C C . ASP A 1 118 ? 5.911 -11.864 5.168 1.00 95.88 118 ASP A C 1
ATOM 920 O O . ASP A 1 118 ? 4.863 -11.929 5.808 1.00 95.88 118 ASP A O 1
ATOM 924 N N . SER A 1 119 ? 6.759 -10.839 5.319 1.00 95.69 119 SER A N 1
ATOM 925 C CA . SER A 1 119 ? 6.506 -9.743 6.262 1.00 95.69 119 SER A CA 1
ATOM 926 C C . SER A 1 119 ? 5.227 -8.964 5.952 1.00 95.69 119 SER A C 1
ATOM 928 O O . SER A 1 119 ? 4.643 -8.388 6.864 1.00 95.69 119 SER A O 1
ATOM 930 N N . TYR A 1 120 ? 4.792 -8.945 4.689 1.00 97.38 120 TYR A N 1
ATOM 931 C CA . TYR A 1 120 ? 3.564 -8.269 4.264 1.00 97.38 120 TYR A CA 1
ATOM 932 C C . TYR A 1 120 ? 2.310 -9.126 4.496 1.00 97.38 120 TYR A C 1
ATOM 934 O O . TYR A 1 120 ? 1.201 -8.608 4.426 1.00 97.38 120 TYR A O 1
ATOM 942 N N . ASN A 1 121 ? 2.465 -10.416 4.820 1.00 97.56 121 ASN A N 1
ATOM 943 C CA . ASN A 1 121 ? 1.358 -11.296 5.210 1.00 97.56 121 ASN A CA 1
ATOM 944 C C . ASN A 1 121 ? 0.971 -11.145 6.691 1.00 97.56 121 ASN A C 1
ATOM 946 O O . ASN A 1 121 ? 0.040 -11.791 7.166 1.00 97.56 121 ASN A O 1
ATOM 950 N N . LEU A 1 122 ? 1.686 -10.306 7.442 1.00 96.75 122 LEU A N 1
ATOM 951 C CA . LEU A 1 122 ? 1.440 -10.057 8.858 1.00 96.75 122 LEU A CA 1
ATOM 952 C C . LEU A 1 122 ? 0.822 -8.678 9.044 1.00 96.75 122 LEU A C 1
ATOM 954 O O . LEU A 1 122 ? 1.148 -7.747 8.317 1.00 96.75 122 LEU A O 1
ATOM 958 N N . ARG A 1 123 ? -0.049 -8.515 10.035 1.00 94.88 123 ARG A N 1
ATOM 959 C CA . ARG A 1 123 ? -0.531 -7.179 10.405 1.00 94.88 123 ARG A CA 1
ATOM 960 C C . ARG A 1 123 ? 0.590 -6.359 11.030 1.00 94.88 123 ARG A C 1
ATOM 962 O O . ARG A 1 123 ? 1.471 -6.908 11.692 1.00 94.88 123 ARG A O 1
ATOM 969 N N . LEU A 1 124 ? 0.527 -5.045 10.853 1.00 91.94 124 LEU A N 1
ATOM 970 C CA . LEU A 1 124 ? 1.447 -4.115 11.492 1.00 91.94 124 LEU A CA 1
ATOM 971 C C . LEU A 1 124 ? 0.859 -3.611 12.799 1.00 91.94 124 LEU A C 1
ATOM 973 O O . LEU A 1 124 ? -0.303 -3.219 12.859 1.00 91.94 124 LEU A O 1
ATOM 977 N N . THR A 1 125 ? 1.696 -3.565 13.824 1.00 88.94 125 THR A N 1
ATOM 978 C CA . THR A 1 125 ? 1.407 -2.828 15.047 1.00 88.94 125 THR A CA 1
ATOM 979 C C . THR A 1 125 ? 2.026 -1.445 14.926 1.00 88.94 125 THR A C 1
ATOM 981 O O . THR A 1 125 ? 3.241 -1.316 14.782 1.00 88.94 125 THR A O 1
ATOM 984 N N . ILE A 1 126 ? 1.197 -0.407 14.987 1.00 81.94 126 ILE A N 1
ATOM 985 C CA . ILE A 1 126 ? 1.662 0.974 15.032 1.00 81.94 126 ILE A CA 1
ATOM 986 C C . ILE A 1 126 ? 1.979 1.319 16.476 1.00 81.94 126 ILE A C 1
ATOM 988 O O . ILE A 1 126 ? 1.092 1.522 17.309 1.00 81.94 126 ILE A O 1
ATOM 992 N N . GLU A 1 127 ? 3.271 1.396 16.758 1.00 74.00 127 GLU A N 1
ATOM 993 C CA . GLU A 1 127 ? 3.772 1.959 17.998 1.00 74.00 127 GLU A CA 1
ATOM 994 C C . GLU A 1 127 ? 3.871 3.474 17.859 1.00 74.00 127 GLU A C 1
ATOM 996 O O . GLU A 1 127 ? 4.516 3.994 16.945 1.00 74.00 127 GLU A O 1
ATOM 1001 N N . ARG A 1 128 ? 3.254 4.196 18.795 1.00 68.50 128 ARG A N 1
ATOM 1002 C CA . ARG A 1 128 ? 3.399 5.647 18.864 1.00 68.50 128 ARG A CA 1
ATOM 1003 C C . ARG A 1 128 ? 4.853 5.991 19.159 1.00 68.50 128 ARG A C 1
ATOM 1005 O O . ARG A 1 128 ? 5.337 5.715 20.260 1.00 68.50 128 ARG A O 1
ATOM 1012 N N . LYS A 1 129 ? 5.519 6.702 18.252 1.00 63.50 129 LYS A N 1
ATOM 1013 C CA . LYS A 1 129 ? 6.772 7.368 18.608 1.00 63.50 129 LYS A CA 1
ATOM 1014 C C . LYS A 1 129 ? 6.436 8.698 19.271 1.00 63.50 129 LYS A C 1
ATOM 1016 O O . LYS A 1 129 ? 5.939 9.621 18.632 1.00 63.50 129 LYS A O 1
ATOM 1021 N N . CYS A 1 130 ? 6.695 8.807 20.576 1.00 49.53 130 CYS A N 1
ATOM 1022 C CA . CYS A 1 130 ? 6.687 10.103 21.254 1.00 49.53 130 CYS A CA 1
ATOM 1023 C C . CYS A 1 130 ? 7.701 11.009 20.557 1.00 49.53 130 CYS A C 1
ATOM 1025 O O . CYS A 1 130 ? 8.906 10.790 20.674 1.00 49.53 130 CYS A O 1
ATOM 1027 N N . ARG A 1 131 ? 7.223 12.018 19.830 1.00 55.19 131 ARG A N 1
ATOM 1028 C CA . ARG A 1 131 ? 8.091 13.095 19.376 1.00 55.19 131 ARG A CA 1
ATOM 1029 C C . ARG A 1 131 ? 8.250 14.080 20.532 1.00 55.19 131 ARG A C 1
ATOM 1031 O O . ARG A 1 131 ? 7.252 14.546 21.077 1.00 55.19 131 ARG A O 1
ATOM 1038 N N . ASN A 1 132 ? 9.492 14.386 20.891 1.00 45.38 132 ASN A N 1
ATOM 1039 C CA . ASN A 1 132 ? 9.789 15.666 21.521 1.00 45.38 132 ASN A CA 1
ATOM 1040 C C . ASN A 1 132 ? 9.596 16.712 20.422 1.00 45.38 132 ASN A C 1
ATOM 1042 O O . ASN A 1 132 ? 10.215 16.549 19.380 1.00 45.38 132 ASN A O 1
ATOM 1046 N N . GLU A 1 133 ? 8.667 17.642 20.645 1.00 50.78 133 GLU A N 1
ATOM 1047 C CA . GLU A 1 133 ? 8.391 18.908 19.942 1.00 50.78 133 GLU A CA 1
ATOM 1048 C C . GLU A 1 133 ? 8.680 18.994 18.427 1.00 50.78 133 GLU A C 1
ATOM 1050 O O . GLU A 1 133 ? 9.746 18.680 17.915 1.00 50.78 133 GLU A O 1
ATOM 1055 N N . ILE A 1 134 ? 7.669 19.458 17.693 1.00 50.97 134 ILE A N 1
ATOM 1056 C CA . ILE A 1 134 ? 7.715 19.811 16.271 1.00 50.97 134 ILE A CA 1
ATOM 1057 C C . ILE A 1 134 ? 9.024 20.566 15.971 1.00 50.97 134 ILE A C 1
ATOM 1059 O O . ILE A 1 134 ? 9.200 21.680 16.450 1.00 50.97 134 ILE A O 1
ATOM 1063 N N . GLU A 1 135 ? 9.934 19.983 15.180 1.00 51.62 135 GLU A N 1
ATOM 1064 C CA . GLU A 1 135 ? 10.931 20.791 14.468 1.00 51.62 135 GLU A CA 1
ATOM 1065 C C . GLU A 1 135 ? 10.139 21.804 13.646 1.00 51.62 135 GLU A C 1
ATOM 1067 O O . GLU A 1 135 ? 9.302 21.386 12.841 1.00 51.62 135 GLU A O 1
ATOM 1072 N N . ASP A 1 136 ? 10.346 23.096 13.924 1.00 50.66 136 ASP A N 1
ATOM 1073 C CA . ASP A 1 136 ? 9.662 24.238 13.314 1.00 50.66 136 ASP A CA 1
ATOM 1074 C C . ASP A 1 136 ? 9.485 24.023 11.806 1.00 50.66 136 ASP A C 1
ATOM 1076 O O . ASP A 1 136 ? 10.367 24.314 10.993 1.00 50.66 136 ASP A O 1
ATOM 1080 N N . LEU A 1 137 ? 8.316 23.515 11.407 1.00 54.16 137 LEU A N 1
ATOM 1081 C CA . LEU A 1 137 ? 7.905 23.636 10.024 1.00 54.16 137 LEU A CA 1
ATOM 1082 C C . LEU A 1 137 ? 7.755 25.135 9.766 1.00 54.16 137 LEU A C 1
ATOM 1084 O O . LEU A 1 137 ? 7.147 25.822 10.593 1.00 54.16 137 LEU A O 1
ATOM 1088 N N . PRO A 1 138 ? 8.272 25.665 8.645 1.00 56.56 138 PRO A N 1
ATOM 1089 C CA . PRO A 1 138 ? 8.100 27.070 8.322 1.00 56.56 138 PRO A CA 1
ATOM 1090 C C . PRO A 1 138 ? 6.600 27.383 8.340 1.00 56.56 138 PRO A C 1
ATOM 1092 O O . PRO A 1 138 ? 5.828 26.902 7.512 1.00 56.56 138 PRO A O 1
ATOM 1095 N N . SER A 1 139 ? 6.180 28.152 9.341 1.00 57.62 139 SER A N 1
ATOM 1096 C CA . SER A 1 139 ? 4.771 28.373 9.675 1.00 57.62 139 SER A CA 1
ATOM 1097 C C . SER A 1 139 ? 4.054 29.248 8.645 1.00 57.62 139 SER A C 1
ATOM 1099 O O . SER A 1 139 ? 2.832 29.203 8.535 1.00 57.62 139 SER A O 1
ATOM 1101 N N . GLY A 1 140 ? 4.810 30.002 7.841 1.00 66.44 140 GLY A N 1
ATOM 1102 C CA . GLY A 1 140 ? 4.277 30.897 6.813 1.00 66.44 140 GLY A CA 1
ATOM 1103 C C . GLY A 1 140 ? 3.440 30.174 5.746 1.00 66.44 140 GLY A C 1
ATOM 1104 O O . GLY A 1 140 ? 2.244 30.447 5.650 1.00 66.44 140 GLY A O 1
ATOM 1105 N N . PRO A 1 141 ? 4.022 29.247 4.959 1.00 70.38 141 PRO A N 1
ATOM 1106 C CA . PRO A 1 141 ? 3.293 28.550 3.896 1.00 70.38 141 PRO A CA 1
ATOM 1107 C C . PRO A 1 141 ? 2.159 27.659 4.409 1.00 70.38 141 PRO A C 1
ATOM 1109 O O . PRO A 1 141 ? 1.137 27.517 3.749 1.00 70.38 141 PRO A O 1
ATOM 1112 N N . ILE A 1 142 ? 2.321 27.052 5.586 1.00 72.06 142 ILE A N 1
ATOM 1113 C CA . ILE A 1 142 ? 1.317 26.131 6.131 1.00 72.06 142 ILE A CA 1
ATOM 1114 C C . ILE A 1 142 ? 0.071 26.893 6.561 1.00 72.06 142 ILE A C 1
ATOM 1116 O O . ILE A 1 142 ? -1.037 26.488 6.220 1.00 72.06 142 ILE A O 1
ATOM 1120 N N . ASN A 1 143 ? 0.240 28.021 7.252 1.00 66.88 143 ASN A N 1
ATOM 1121 C CA . ASN A 1 143 ? -0.895 28.815 7.704 1.00 66.88 143 ASN A CA 1
ATOM 1122 C C . ASN A 1 143 ? -1.679 29.411 6.532 1.00 66.88 143 ASN A C 1
ATOM 1124 O O . ASN A 1 143 ? -2.902 29.434 6.602 1.00 66.88 143 ASN A O 1
ATOM 1128 N N . SER A 1 144 ? -1.014 29.824 5.445 1.00 71.00 144 SER A N 1
ATOM 1129 C CA . SER A 1 144 ? -1.719 30.335 4.261 1.00 71.00 144 SER A CA 1
ATOM 1130 C C . SER A 1 144 ? -2.493 29.245 3.515 1.00 71.00 144 SER A C 1
ATOM 1132 O O . SER A 1 144 ? -3.576 29.506 2.989 1.00 71.00 144 SER A O 1
ATOM 1134 N N . ILE A 1 145 ? -1.973 28.014 3.481 1.00 75.81 145 ILE A N 1
ATOM 1135 C CA . ILE A 1 145 ? -2.680 26.864 2.906 1.00 75.81 145 ILE A CA 1
ATOM 1136 C C . ILE A 1 145 ? -3.886 26.503 3.778 1.00 75.81 145 ILE A C 1
ATOM 1138 O O . ILE A 1 145 ? -4.986 26.350 3.255 1.00 75.81 145 ILE A O 1
ATOM 1142 N N . LEU A 1 146 ? -3.705 26.406 5.100 1.00 74.19 146 LEU A N 1
ATOM 1143 C CA . LEU A 1 146 ? -4.786 26.066 6.028 1.00 74.19 146 LEU A CA 1
ATOM 1144 C C . LEU A 1 146 ? -5.903 27.114 6.015 1.00 74.19 146 LEU A C 1
ATOM 1146 O O . LEU A 1 146 ? -7.066 26.734 5.914 1.00 74.19 146 LEU A O 1
ATOM 1150 N N . SER A 1 147 ? -5.567 28.407 6.041 1.00 72.88 147 SER A N 1
ATOM 1151 C CA . SER A 1 147 ? -6.565 29.478 5.940 1.00 72.88 147 SER A CA 1
ATOM 1152 C C . SER A 1 147 ? -7.332 29.384 4.620 1.00 72.88 147 SER A C 1
ATOM 1154 O O . SER A 1 147 ? -8.553 29.406 4.604 1.00 72.88 147 SER A O 1
ATOM 1156 N N . SER A 1 148 ? -6.641 29.146 3.503 1.00 73.62 148 SER A N 1
ATOM 1157 C CA . SER A 1 148 ? -7.299 29.019 2.193 1.00 73.62 148 SER A CA 1
ATOM 1158 C C . SER A 1 148 ? -8.248 27.813 2.102 1.00 73.62 148 SER A C 1
ATOM 1160 O O . SER A 1 148 ? -9.261 27.884 1.410 1.00 73.62 148 SER A O 1
ATOM 1162 N N . LEU A 1 149 ? -7.932 26.709 2.787 1.00 70.88 149 LEU A N 1
ATOM 1163 C CA . LEU A 1 149 ? -8.744 25.488 2.780 1.00 70.88 149 LEU A CA 1
ATOM 1164 C C . LEU A 1 149 ? -9.979 25.578 3.686 1.00 70.88 149 LEU A C 1
ATOM 1166 O O . LEU A 1 149 ? -11.010 25.006 3.342 1.00 70.88 149 LEU A O 1
ATOM 1170 N N . TYR A 1 150 ? -9.879 26.269 4.825 1.00 71.88 150 TYR A N 1
ATOM 1171 C CA . TYR A 1 150 ? -10.938 26.298 5.842 1.00 71.88 150 TYR A CA 1
ATOM 1172 C C . TYR A 1 150 ? -11.734 27.611 5.900 1.00 71.88 150 TYR A C 1
ATOM 1174 O O . TYR A 1 150 ? -12.870 27.579 6.362 1.00 71.88 150 TYR A O 1
ATOM 1182 N N . ASP A 1 151 ? -11.220 28.728 5.371 1.00 63.12 151 ASP A N 1
ATOM 1183 C CA . ASP A 1 151 ? -11.939 30.018 5.336 1.00 63.12 151 ASP A CA 1
ATOM 1184 C C . ASP A 1 151 ? -12.910 30.143 4.141 1.00 63.12 151 ASP A C 1
ATOM 1186 O O . ASP A 1 151 ? -13.480 31.206 3.900 1.00 63.12 151 ASP A O 1
ATOM 1190 N N . SER A 1 152 ? -13.108 29.067 3.370 1.00 53.06 152 SER A N 1
ATOM 1191 C CA . SER A 1 152 ? -14.044 29.027 2.233 1.00 53.06 152 SER A CA 1
ATOM 1192 C C . SER A 1 152 ? -15.447 28.499 2.599 1.00 53.06 152 SER A C 1
ATOM 1194 O O . SER A 1 152 ? -16.150 28.003 1.716 1.00 53.06 152 SER A O 1
ATOM 1196 N N . VAL A 1 153 ? -15.862 28.589 3.872 1.00 45.88 153 VAL A N 1
ATOM 1197 C CA . VAL A 1 153 ? -17.217 28.225 4.346 1.00 45.88 153 VAL A CA 1
ATOM 1198 C C . VAL A 1 153 ? -17.914 29.413 4.993 1.00 45.88 153 VAL A C 1
ATOM 1200 O O . VAL A 1 153 ? -17.310 30.031 5.895 1.00 45.88 153 VAL A O 1
#

Foldseek 3Di:
DDQPWAKWKKWKWWDDPHTATDAIQDDDDPLVRVVCSVQQADDDDDDDPPPQKDWDWDDDPPAQKIKIKIKGFPPVDPDGRTIMIMIIIDRNVSPPPCPDPVLVVVVDDDDDPPDHPVVRNHIDTRGDDDDDDDPDDPVVVVVVVVCVVPVPD

pLDDT: mean 82.87, std 15.8, range [35.03, 98.31]

Radius of gyration: 17.36 Å; chains: 1; bounding box: 35×44×49 Å

Sequence (153 aa):
MSTNHNIVDQTLHGYADGHGLLAGSIELPIEIRRTLQIMSDISGSTVSEGFDSYLTGYPIEGTNLFVLGKTWIANELPRPGCVWTHSLIIDLQNYSELNSAYDLLNCFKRPNANETFDSYNLRLTIERKCRNEIEDLPSGPINSILSSLYDSV

Secondary structure (DSSP, 8-state):
----PEEEEEEEEEESSSEEEEEESS---HHHHHHHHHHTSPPSS---TT--EEEEEEE-TTSSEEEEEEEEE-TTSSSTT-EEEEEEEEETTT-TT---HHHHHHH-PPP-TTS--GGGGSPEEE-----SS-----HHHHHHHHHHHHS--